Protein AF-T1BIU2-F1 (afdb_monomer_lite)

Structure (mmCIF, N/CA/C/O backbone):
data_AF-T1BIU2-F1
#
_entry.id   AF-T1BIU2-F1
#
loop_
_atom_site.group_PDB
_atom_site.id
_atom_site.type_symbol
_atom_site.label_atom_id
_atom_site.label_alt_id
_atom_site.label_comp_id
_atom_site.label_asym_id
_atom_site.label_entity_id
_atom_site.label_seq_id
_atom_site.pdbx_PDB_ins_code
_atom_site.Cartn_x
_atom_site.Cartn_y
_atom_site.Cartn_z
_atom_site.occupancy
_atom_site.B_iso_or_equiv
_atom_site.auth_seq_id
_atom_site.auth_comp_id
_atom_site.auth_asym_id
_atom_site.auth_atom_id
_atom_site.pdbx_PDB_model_num
ATOM 1 N N . MET A 1 1 ? -4.365 -10.292 -25.008 1.00 32.78 1 MET A N 1
ATOM 2 C CA . MET A 1 1 ? -5.404 -10.542 -23.984 1.00 32.78 1 MET A CA 1
ATOM 3 C C . MET A 1 1 ? -4.942 -11.675 -23.074 1.00 32.78 1 MET A C 1
ATOM 5 O O . MET A 1 1 ? -5.127 -12.831 -23.416 1.00 32.78 1 MET A O 1
ATOM 9 N N . VAL A 1 2 ? -4.329 -11.354 -21.934 1.00 28.23 2 VAL A N 1
ATOM 10 C CA . VAL A 1 2 ? -4.298 -12.249 -20.766 1.00 28.23 2 VAL A CA 1
ATOM 11 C C . VAL A 1 2 ? -4.679 -11.381 -19.573 1.00 28.23 2 VAL A C 1
ATOM 13 O O . VAL A 1 2 ? -3.837 -10.889 -18.834 1.00 28.23 2 VAL A O 1
ATOM 16 N N . ALA A 1 3 ? -5.978 -11.118 -19.433 1.00 32.91 3 ALA A N 1
ATOM 17 C CA . ALA A 1 3 ? -6.533 -10.610 -18.186 1.00 32.91 3 ALA A CA 1
ATOM 18 C C . ALA A 1 3 ? -6.624 -11.801 -17.219 1.00 32.91 3 ALA A C 1
ATOM 20 O O . ALA A 1 3 ? -7.689 -12.374 -17.003 1.00 32.91 3 ALA A O 1
ATOM 21 N N . GLY A 1 4 ? -5.471 -12.265 -16.734 1.00 37.31 4 GLY A N 1
ATOM 22 C CA . GLY A 1 4 ? -5.404 -13.328 -15.742 1.00 37.31 4 GLY A CA 1
ATOM 23 C C . GLY A 1 4 ? -5.864 -12.775 -14.400 1.00 37.31 4 GLY A C 1
ATOM 24 O O . GLY A 1 4 ? -5.187 -11.930 -13.819 1.00 37.31 4 GLY A O 1
ATOM 25 N N . GLY A 1 5 ? -7.017 -13.226 -13.907 1.00 54.34 5 GLY A N 1
ATOM 26 C CA . GLY A 1 5 ? -7.446 -12.923 -12.545 1.00 54.34 5 GLY A CA 1
ATOM 27 C C . GLY A 1 5 ? -6.346 -13.303 -11.551 1.00 54.34 5 GLY A C 1
ATOM 28 O O . GLY A 1 5 ? -5.787 -14.404 -11.619 1.00 54.34 5 GLY A O 1
ATOM 29 N N . LYS A 1 6 ? -6.014 -12.383 -10.637 1.00 71.75 6 LYS A N 1
ATOM 30 C CA . LYS A 1 6 ? -5.052 -12.642 -9.561 1.00 71.75 6 LYS A CA 1
ATOM 31 C C . LYS A 1 6 ? -5.516 -13.873 -8.793 1.00 71.75 6 LYS A C 1
ATOM 33 O O . LYS A 1 6 ? -6.621 -13.893 -8.257 1.00 71.75 6 LYS A O 1
ATOM 38 N N . SER A 1 7 ? -4.696 -14.912 -8.773 1.00 81.75 7 SER A N 1
ATOM 39 C CA . SER A 1 7 ? -5.064 -16.187 -8.172 1.00 81.75 7 SER A CA 1
ATOM 40 C C . SER A 1 7 ? -3.853 -16.825 -7.496 1.00 81.75 7 SER A C 1
ATOM 42 O O . SER A 1 7 ? -2.721 -16.563 -7.908 1.00 81.75 7 SER A O 1
ATOM 44 N N . PRO A 1 8 ? -4.061 -17.657 -6.459 1.00 89.12 8 PRO A N 1
ATOM 45 C CA . PRO A 1 8 ? -2.964 -18.361 -5.809 1.00 89.12 8 PRO A CA 1
ATOM 46 C C . PRO A 1 8 ? -2.161 -19.187 -6.817 1.00 89.12 8 PRO A C 1
ATOM 48 O O . PRO A 1 8 ? -2.734 -19.756 -7.757 1.00 89.12 8 PRO A O 1
ATOM 51 N N . SER A 1 9 ? -0.846 -19.25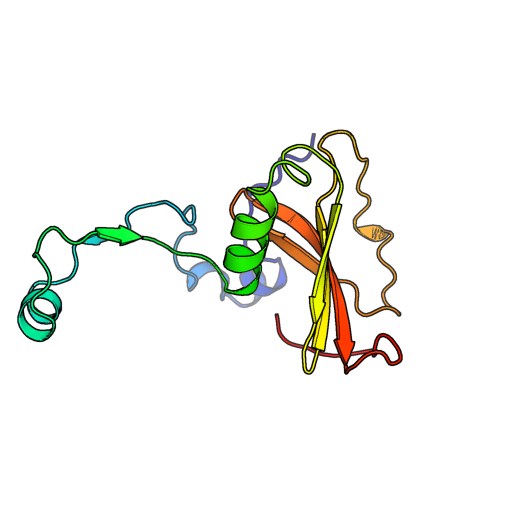8 -6.603 1.00 90.25 9 SER A N 1
ATOM 52 C CA . SER A 1 9 ? 0.095 -19.980 -7.463 1.00 90.25 9 SER A CA 1
ATOM 53 C C . SER A 1 9 ? -0.228 -21.477 -7.554 1.00 90.25 9 SER A C 1
ATOM 55 O O . SER A 1 9 ? -0.910 -22.046 -6.696 1.00 90.25 9 SER A O 1
ATOM 57 N N . SER A 1 10 ? 0.288 -22.146 -8.588 1.00 93.31 10 SER A N 1
ATOM 58 C CA . SER A 1 10 ? 0.099 -23.593 -8.779 1.00 93.31 10 SER A CA 1
ATOM 59 C C . SER A 1 10 ? 0.594 -24.408 -7.580 1.00 93.31 10 SER A C 1
ATOM 61 O O . SER A 1 10 ? -0.060 -25.371 -7.182 1.00 93.31 10 SER A O 1
ATOM 63 N N . ILE A 1 11 ? 1.699 -23.992 -6.955 1.00 95.50 11 ILE A N 1
ATOM 64 C CA . ILE A 1 11 ? 2.209 -24.608 -5.727 1.00 95.50 11 ILE A CA 1
ATOM 65 C C . ILE A 1 11 ? 1.257 -24.398 -4.544 1.00 95.50 11 ILE A C 1
ATOM 67 O O . ILE A 1 11 ? 0.943 -25.366 -3.857 1.00 95.50 11 ILE A O 1
ATOM 71 N N . ALA A 1 12 ? 0.722 -23.187 -4.352 1.00 95.12 12 ALA A N 1
ATOM 72 C CA . ALA A 1 12 ? -0.220 -22.906 -3.270 1.00 95.12 12 ALA A CA 1
ATOM 73 C C . ALA A 1 12 ? -1.512 -23.726 -3.404 1.00 95.12 12 ALA A C 1
ATOM 75 O O . ALA A 1 12 ? -2.047 -24.199 -2.404 1.00 95.12 12 ALA A O 1
ATOM 76 N N . ARG A 1 13 ? -1.993 -23.948 -4.635 1.00 95.12 13 ARG A N 1
ATOM 77 C CA . ARG A 1 13 ? -3.135 -24.840 -4.894 1.00 95.12 13 ARG A CA 1
ATOM 78 C C . ARG A 1 13 ? -2.782 -26.300 -4.628 1.00 95.12 13 ARG A C 1
ATOM 80 O O . ARG A 1 13 ? -3.497 -26.970 -3.895 1.00 95.12 13 ARG A O 1
ATOM 87 N N . ARG A 1 14 ? -1.659 -26.785 -5.171 1.00 97.06 14 ARG A N 1
ATOM 88 C CA . ARG A 1 14 ? -1.211 -28.181 -5.018 1.00 97.06 14 ARG A CA 1
ATOM 89 C C . ARG A 1 14 ? -0.983 -28.577 -3.557 1.00 97.06 14 ARG A C 1
ATOM 91 O O . ARG A 1 14 ? -1.192 -29.732 -3.210 1.00 97.06 14 ARG A O 1
ATOM 98 N N . LEU A 1 15 ? -0.558 -27.636 -2.717 1.00 97.50 15 LEU A N 1
ATOM 99 C CA . LEU A 1 15 ? -0.337 -27.853 -1.285 1.00 97.50 15 LEU A CA 1
ATOM 100 C C . LEU A 1 15 ? -1.579 -27.569 -0.418 1.00 97.50 15 LEU A C 1
ATOM 102 O O . LEU A 1 15 ? -1.495 -27.656 0.805 1.00 97.50 15 LEU A O 1
ATOM 106 N N . GLY A 1 16 ? -2.723 -27.215 -1.017 1.00 96.12 16 GLY A N 1
ATOM 107 C CA . GLY A 1 16 ? -3.959 -26.902 -0.288 1.00 96.12 16 GLY A CA 1
ATOM 108 C C . GLY A 1 16 ? -3.891 -25.613 0.542 1.00 96.12 16 GLY A C 1
ATOM 109 O O . GLY A 1 16 ? -4.691 -25.414 1.454 1.00 96.12 16 GLY A O 1
ATOM 110 N N . TRP A 1 17 ? -2.921 -24.735 0.271 1.00 96.94 17 TRP A N 1
ATOM 111 C CA . TRP A 1 17 ? -2.778 -23.444 0.953 1.00 96.94 17 TRP A CA 1
ATOM 112 C C . TRP A 1 17 ? -3.742 -22.400 0.406 1.00 96.94 17 TRP A C 1
ATOM 114 O O . TRP A 1 17 ? -4.196 -21.547 1.160 1.00 96.94 17 TRP A O 1
ATOM 124 N N . ALA A 1 18 ? -4.077 -22.485 -0.884 1.00 94.56 18 ALA A N 1
ATOM 125 C CA . ALA A 1 18 ? -5.000 -21.565 -1.543 1.00 94.56 18 ALA A CA 1
ATOM 126 C C . ALA A 1 18 ? -6.347 -21.455 -0.805 1.00 94.56 18 ALA A C 1
ATOM 128 O O . ALA A 1 18 ? -6.823 -20.346 -0.584 1.00 94.56 18 ALA A O 1
ATOM 129 N N . ASP A 1 19 ? -6.895 -22.583 -0.347 1.00 93.25 19 ASP A N 1
ATOM 130 C CA . ASP A 1 19 ? -8.195 -22.647 0.339 1.00 93.25 19 ASP A CA 1
ATOM 131 C C . ASP A 1 19 ? -8.151 -22.112 1.779 1.00 93.25 19 ASP A C 1
ATOM 133 O O . ASP A 1 19 ? -9.185 -21.943 2.422 1.00 93.25 19 ASP A O 1
ATOM 137 N N . ARG A 1 20 ? -6.949 -21.843 2.303 1.00 95.31 20 ARG A N 1
ATOM 138 C CA . ARG A 1 20 ? -6.730 -21.259 3.633 1.00 95.31 20 ARG A CA 1
ATOM 139 C C . ARG A 1 20 ? -6.478 -19.754 3.584 1.00 95.31 20 ARG A C 1
ATOM 141 O O . ARG A 1 20 ? -6.394 -19.124 4.636 1.00 95.31 20 ARG A O 1
ATOM 148 N N . LEU A 1 21 ? -6.319 -19.180 2.391 1.00 91.69 21 LEU A N 1
ATOM 149 C CA . LEU A 1 21 ? -6.142 -17.743 2.225 1.00 91.69 21 LEU A CA 1
ATOM 150 C C . LEU A 1 21 ? -7.489 -17.032 2.367 1.00 91.69 21 LEU A C 1
ATOM 152 O O . LEU A 1 21 ? -8.518 -17.502 1.881 1.00 91.69 21 LEU A O 1
ATOM 156 N N . ALA A 1 22 ? -7.476 -15.864 3.006 1.00 91.69 22 ALA A N 1
ATOM 157 C CA . ALA A 1 22 ? -8.639 -14.990 3.019 1.00 91.69 22 ALA A CA 1
ATOM 158 C C . ALA A 1 22 ? -8.996 -14.538 1.592 1.00 91.69 22 ALA A C 1
ATOM 160 O O . ALA A 1 22 ? -8.128 -14.408 0.724 1.00 91.69 22 ALA A O 1
ATOM 161 N N . SER A 1 23 ? -10.278 -14.254 1.352 1.00 89.56 23 SER A N 1
ATOM 162 C CA . SER A 1 23 ? -10.725 -13.693 0.076 1.00 89.56 23 SER A CA 1
ATOM 163 C C . SER A 1 23 ? -10.039 -12.352 -0.188 1.00 89.56 23 SER A C 1
ATOM 165 O O . SER A 1 23 ? -10.057 -11.459 0.659 1.00 89.56 23 SER A O 1
ATOM 167 N N . MET A 1 24 ? -9.459 -12.201 -1.378 1.00 87.88 24 MET A N 1
ATOM 168 C CA . MET A 1 24 ? -8.772 -10.973 -1.772 1.00 87.88 24 MET A CA 1
ATOM 169 C C . MET A 1 24 ? -9.765 -9.811 -1.890 1.00 87.88 24 MET A C 1
ATOM 171 O O . MET A 1 24 ? -10.823 -9.958 -2.504 1.00 87.88 24 MET A O 1
ATOM 175 N N . ARG A 1 25 ? -9.406 -8.652 -1.334 1.00 90.81 25 ARG A N 1
ATOM 176 C CA . ARG A 1 25 ? -10.160 -7.399 -1.458 1.00 90.81 25 ARG A CA 1
ATOM 177 C C . ARG A 1 25 ? -9.228 -6.248 -1.853 1.00 90.81 25 ARG A C 1
ATOM 179 O O . ARG A 1 25 ? -8.044 -6.296 -1.515 1.00 90.81 25 ARG A O 1
ATOM 186 N N . PRO A 1 26 ? -9.720 -5.235 -2.585 1.00 91.44 26 PRO A N 1
ATOM 187 C CA . PRO A 1 26 ? -8.998 -3.987 -2.803 1.00 91.44 26 PRO A CA 1
ATOM 188 C C . PRO A 1 26 ? -8.553 -3.330 -1.492 1.00 91.44 26 PRO A C 1
ATOM 190 O O . PRO A 1 26 ? -9.278 -3.337 -0.501 1.00 91.44 26 PRO A O 1
ATOM 193 N N . ALA A 1 27 ? -7.384 -2.686 -1.506 1.00 92.62 27 ALA A N 1
ATOM 194 C CA . ALA A 1 27 ? -6.817 -2.037 -0.321 1.00 92.62 27 ALA A CA 1
ATOM 195 C C . ALA A 1 27 ? -7.735 -0.959 0.293 1.00 92.62 27 ALA A C 1
ATOM 197 O O . ALA A 1 27 ? -7.759 -0.771 1.510 1.00 92.62 27 ALA A O 1
ATOM 198 N N . GLY A 1 28 ? -8.498 -0.263 -0.559 1.00 93.75 28 GLY A N 1
ATOM 199 C CA . GLY A 1 28 ? -9.432 0.795 -0.172 1.00 93.75 28 GLY A CA 1
ATOM 200 C C . GLY A 1 28 ? -10.813 0.310 0.277 1.00 93.75 28 GLY A C 1
ATOM 201 O O . GLY A 1 28 ? -11.648 1.145 0.624 1.00 93.75 28 GLY A O 1
ATOM 202 N N . ASP A 1 29 ? -11.074 -0.999 0.286 1.00 96.12 29 ASP A N 1
ATOM 203 C CA . ASP A 1 29 ? -12.356 -1.530 0.747 1.00 96.12 29 ASP A CA 1
ATOM 204 C C . ASP A 1 29 ? -12.497 -1.391 2.263 1.00 96.12 29 ASP A C 1
ATOM 206 O O . ASP A 1 29 ? -11.554 -1.624 3.020 1.00 96.12 29 ASP A O 1
ATOM 210 N N . ILE A 1 30 ? -13.711 -1.080 2.714 1.00 97.56 30 ILE A N 1
ATOM 211 C CA . ILE A 1 30 ? -14.067 -1.096 4.133 1.00 97.56 30 ILE A CA 1
ATOM 212 C C . ILE A 1 30 ? -14.423 -2.536 4.514 1.00 97.56 30 ILE A C 1
ATOM 214 O O . ILE A 1 30 ? -15.368 -3.115 3.979 1.00 97.56 30 ILE A O 1
ATOM 218 N N . LEU A 1 31 ? -13.677 -3.112 5.456 1.00 96.44 31 LEU A N 1
ATOM 219 C CA . LEU A 1 31 ? -13.949 -4.445 6.003 1.00 96.44 31 LEU A CA 1
ATOM 220 C C . LEU A 1 31 ? -15.116 -4.435 6.994 1.00 96.44 31 LEU A C 1
ATOM 222 O O . LEU A 1 31 ? -15.785 -5.448 7.184 1.00 96.44 31 LEU A O 1
ATOM 226 N N . GLY A 1 32 ? -15.348 -3.289 7.626 1.00 97.06 32 GLY A N 1
ATOM 227 C CA . GLY A 1 32 ? -16.396 -3.069 8.610 1.00 97.06 32 GLY A CA 1
ATOM 228 C C . GLY A 1 32 ? -16.056 -1.881 9.499 1.00 97.06 32 GLY A C 1
ATOM 229 O O . GLY A 1 32 ? -15.152 -1.094 9.199 1.00 97.06 32 GLY A O 1
ATOM 230 N N . THR A 1 33 ? -16.778 -1.757 10.604 1.00 98.12 33 THR A N 1
ATOM 231 C CA . THR A 1 33 ? -16.434 -0.816 11.668 1.00 98.12 33 THR A CA 1
ATOM 232 C C . THR A 1 33 ? -15.607 -1.490 12.756 1.00 98.12 33 THR A C 1
ATOM 234 O O . THR A 1 33 ? -15.552 -2.719 12.865 1.00 98.12 33 THR A O 1
ATOM 237 N N . LEU A 1 34 ? -14.925 -0.670 13.553 1.00 97.19 34 LEU A N 1
ATOM 238 C CA . LEU A 1 34 ? -14.185 -1.119 14.721 1.00 97.19 34 LEU A CA 1
ATOM 239 C C . LEU A 1 34 ? -15.129 -1.865 15.674 1.00 97.19 34 LEU A C 1
ATOM 241 O O . LEU A 1 34 ? -16.235 -1.398 15.955 1.00 97.19 34 LEU A O 1
ATOM 245 N N . LYS A 1 35 ? -14.699 -3.029 16.175 1.00 97.19 35 LYS A N 1
ATOM 246 C CA . LYS A 1 35 ? -15.540 -3.808 17.091 1.00 97.19 35 LYS A CA 1
ATOM 247 C C . LYS A 1 35 ? -15.816 -3.015 18.380 1.00 97.19 35 LYS A C 1
ATOM 249 O O . LYS A 1 35 ? -14.928 -2.274 18.818 1.00 97.19 35 LYS A O 1
ATOM 254 N N . PRO A 1 36 ? -16.998 -3.170 19.007 1.00 97.06 36 PRO A N 1
ATOM 255 C CA . PRO A 1 36 ? -17.391 -2.373 20.170 1.00 97.06 36 PRO A CA 1
ATOM 256 C C . PRO A 1 36 ? -16.374 -2.390 21.316 1.00 97.06 36 PRO A C 1
ATOM 258 O O . PRO A 1 36 ? -16.117 -1.350 21.918 1.00 97.06 36 PRO A O 1
ATOM 261 N N . GLU A 1 37 ? -15.754 -3.539 21.586 1.00 97.94 37 GLU A N 1
ATOM 262 C CA . GLU A 1 37 ? -14.741 -3.690 22.630 1.00 97.94 37 GLU A CA 1
ATOM 263 C C . GLU A 1 37 ? -13.494 -2.829 22.372 1.00 97.94 37 GLU A C 1
ATOM 265 O O . GLU A 1 37 ? -12.948 -2.232 23.298 1.00 97.94 37 GLU A O 1
ATOM 270 N N . TRP A 1 38 ? -13.087 -2.685 21.107 1.00 97.81 38 TRP A N 1
ATOM 271 C CA . TRP A 1 38 ? -11.952 -1.850 20.719 1.00 97.81 38 TRP A CA 1
ATOM 272 C C . TRP A 1 38 ? -12.320 -0.371 20.669 1.00 97.81 38 TRP A C 1
ATOM 274 O O . TRP A 1 38 ? -11.504 0.468 21.044 1.00 97.81 38 TRP A O 1
ATOM 284 N N . ALA A 1 39 ? -13.545 -0.038 20.260 1.00 98.12 39 ALA A N 1
ATOM 285 C CA . ALA A 1 39 ? -14.048 1.332 20.336 1.00 98.12 39 ALA A CA 1
ATOM 286 C C . ALA A 1 39 ? -14.062 1.829 21.793 1.00 98.12 39 ALA A C 1
ATOM 288 O O . ALA A 1 39 ? -13.538 2.903 22.082 1.00 98.12 39 ALA A O 1
ATOM 289 N N . ALA A 1 40 ? -14.551 1.007 22.728 1.00 97.44 40 ALA A N 1
ATOM 290 C CA . ALA A 1 40 ? -14.540 1.322 24.156 1.00 97.44 40 ALA A CA 1
ATOM 291 C C . ALA A 1 40 ? -13.114 1.447 24.722 1.00 97.44 40 ALA A C 1
ATOM 293 O O . ALA A 1 40 ? -12.833 2.389 25.459 1.00 97.44 40 ALA A O 1
ATOM 294 N N . ALA A 1 41 ? -12.205 0.536 24.356 1.00 98.25 41 ALA A N 1
ATOM 295 C CA . ALA A 1 41 ? -10.827 0.546 24.851 1.00 98.25 41 ALA A CA 1
ATOM 296 C C . ALA A 1 41 ? -9.990 1.730 24.330 1.00 98.25 41 ALA A C 1
ATOM 298 O O . ALA A 1 41 ? -9.094 2.201 25.024 1.00 98.25 41 ALA A O 1
ATOM 299 N N . THR A 1 42 ? -10.260 2.200 23.109 1.00 97.75 42 THR A N 1
ATOM 300 C CA . THR A 1 42 ? -9.486 3.272 22.454 1.00 97.75 42 THR A CA 1
ATOM 301 C C . THR A 1 42 ? -10.129 4.654 22.570 1.00 97.75 42 THR A C 1
ATOM 303 O O . THR A 1 42 ? -9.468 5.653 22.297 1.00 97.75 42 THR A O 1
ATOM 306 N N . GLY A 1 43 ? -11.414 4.731 22.935 1.00 97.88 43 GLY A N 1
ATOM 307 C CA . GLY A 1 43 ? -12.197 5.971 22.912 1.00 97.88 43 GLY A CA 1
ATOM 308 C C . GLY A 1 43 ? -12.593 6.435 21.503 1.00 97.88 43 GLY A C 1
ATOM 309 O O . GLY A 1 43 ? -13.142 7.526 21.349 1.00 97.88 43 GLY A O 1
ATOM 310 N N . LEU A 1 44 ? -12.320 5.635 20.466 1.00 98.00 44 LEU A N 1
ATOM 311 C CA . LEU A 1 44 ? -12.714 5.938 19.091 1.00 98.00 44 LEU A CA 1
ATOM 312 C C . LEU A 1 44 ? -14.219 5.716 18.884 1.00 98.00 44 LEU A C 1
ATOM 314 O O . LEU A 1 44 ? -14.845 4.882 19.539 1.00 98.00 44 LEU A O 1
ATOM 318 N N . SER A 1 45 ? -14.809 6.438 17.924 1.00 98.06 45 SER A N 1
ATOM 319 C CA . SER A 1 45 ? -16.220 6.251 17.564 1.00 98.06 45 SER A CA 1
ATOM 320 C C . SER A 1 45 ? -16.494 4.809 17.124 1.00 98.06 45 SER A C 1
ATOM 322 O O . SER A 1 45 ? -15.702 4.217 16.387 1.00 98.06 45 SER A O 1
ATOM 324 N N . LYS A 1 46 ? -17.666 4.274 17.481 1.00 96.25 46 LYS A N 1
ATOM 325 C CA . LYS A 1 46 ? -18.176 2.993 16.958 1.00 96.25 46 LYS A CA 1
ATOM 326 C C . LYS A 1 46 ? -18.353 2.985 15.431 1.00 96.25 46 LYS A C 1
ATOM 328 O O . LYS A 1 46 ? -18.407 1.917 14.832 1.00 96.25 46 LYS A O 1
ATOM 333 N N . ASP A 1 47 ? -18.412 4.164 14.811 1.00 97.38 47 ASP A N 1
ATOM 334 C CA . ASP A 1 47 ? -18.526 4.334 13.359 1.00 97.38 47 ASP A CA 1
ATOM 335 C C . ASP A 1 47 ? -17.146 4.392 12.668 1.00 97.38 47 ASP A C 1
ATOM 337 O O . ASP A 1 47 ? -17.050 4.616 11.459 1.00 97.38 47 ASP A O 1
ATOM 341 N N . THR A 1 48 ? -16.054 4.196 13.422 1.00 98.25 48 THR A N 1
ATOM 342 C CA . THR A 1 48 ? -14.688 4.151 12.882 1.00 98.25 48 THR A CA 1
ATOM 343 C C . THR A 1 48 ? -14.565 3.002 11.892 1.00 98.25 48 THR A C 1
ATOM 345 O O . THR A 1 48 ? -14.744 1.839 12.249 1.00 98.25 48 THR A O 1
ATOM 348 N N . ARG A 1 49 ? -14.244 3.328 10.640 1.00 98.25 49 ARG A N 1
ATOM 349 C CA . ARG A 1 49 ? -14.107 2.363 9.545 1.00 98.25 49 ARG A CA 1
ATOM 350 C C . ARG A 1 49 ? -12.730 1.709 9.560 1.00 98.25 49 ARG A C 1
ATOM 352 O O . ARG A 1 49 ? -11.722 2.396 9.702 1.00 98.25 49 ARG A O 1
ATOM 359 N N . VAL A 1 50 ? -12.701 0.399 9.340 1.00 97.56 50 VAL A N 1
ATOM 360 C CA . VAL A 1 50 ? -11.477 -0.385 9.159 1.00 97.56 50 VAL A CA 1
ATOM 361 C C . VAL A 1 50 ? -11.333 -0.717 7.680 1.00 97.56 50 VAL A C 1
ATOM 363 O O . VAL A 1 50 ? -12.193 -1.384 7.104 1.00 97.56 50 VAL A O 1
ATOM 366 N N . TYR A 1 51 ? -10.257 -0.239 7.063 1.00 96.81 51 TYR A N 1
ATOM 367 C CA . TYR A 1 51 ? -9.936 -0.523 5.665 1.00 96.81 51 TYR A CA 1
ATOM 368 C C . TYR A 1 51 ? -9.144 -1.826 5.533 1.00 96.81 51 TYR A C 1
ATOM 370 O O . TYR A 1 51 ? -8.446 -2.220 6.466 1.00 96.81 51 TYR A O 1
ATOM 378 N N . CYS A 1 52 ? -9.224 -2.473 4.367 1.00 95.50 52 CYS A N 1
ATOM 379 C CA . CYS A 1 52 ? -8.446 -3.675 4.058 1.00 95.50 52 CYS A CA 1
ATOM 380 C C . CYS A 1 52 ? -6.937 -3.424 4.178 1.00 95.50 52 CYS A C 1
ATOM 382 O O . CYS A 1 52 ? -6.194 -4.308 4.601 1.00 95.50 52 CYS A O 1
ATOM 384 N N . GLY A 1 53 ? -6.502 -2.207 3.846 1.00 94.06 53 GLY A N 1
ATOM 385 C CA . GLY A 1 53 ? -5.116 -1.786 3.978 1.00 94.06 53 GLY A CA 1
ATOM 386 C C . GLY A 1 53 ? -4.227 -2.311 2.853 1.00 94.06 53 GLY A C 1
ATOM 387 O O . GLY A 1 53 ? -4.679 -2.950 1.903 1.00 94.06 53 GLY A O 1
ATOM 388 N N . ALA A 1 54 ? -2.942 -1.991 2.945 1.00 92.50 54 ALA A N 1
ATOM 389 C CA . ALA A 1 54 ? -1.933 -2.357 1.961 1.00 92.50 54 ALA A CA 1
ATOM 390 C C . ALA A 1 54 ? -0.625 -2.745 2.658 1.00 92.50 54 ALA A C 1
ATOM 392 O O . ALA A 1 54 ? -0.389 -2.366 3.804 1.00 92.50 54 ALA A O 1
ATOM 393 N N . HIS A 1 55 ? 0.229 -3.471 1.934 1.00 91.62 55 HIS A N 1
ATOM 394 C CA . 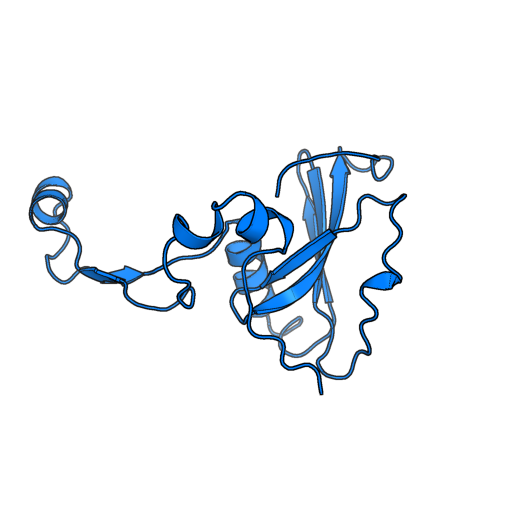HIS A 1 55 ? 1.614 -3.716 2.334 1.00 91.62 55 HIS A CA 1
ATOM 395 C C . HIS A 1 55 ? 2.391 -2.392 2.465 1.00 91.62 55 HIS A C 1
ATOM 397 O O . HIS A 1 55 ? 2.083 -1.426 1.761 1.00 91.62 55 HIS A O 1
ATOM 403 N N . ASP A 1 56 ? 3.401 -2.335 3.332 1.00 90.56 56 ASP A N 1
ATOM 404 C CA . ASP A 1 56 ? 4.117 -1.100 3.680 1.00 90.56 56 ASP A CA 1
ATOM 405 C C . ASP A 1 56 ? 4.790 -0.427 2.467 1.00 90.56 56 ASP A C 1
ATOM 407 O O . ASP A 1 56 ? 4.583 0.763 2.210 1.00 90.56 56 ASP A O 1
ATOM 411 N N . SER A 1 57 ? 5.495 -1.201 1.643 1.00 88.06 57 SER A N 1
ATOM 412 C CA . SER A 1 57 ? 6.149 -0.748 0.418 1.00 88.06 57 SER A CA 1
ATOM 413 C C . SER A 1 57 ? 5.132 -0.226 -0.595 1.00 88.06 57 SER A C 1
ATOM 415 O O . SER A 1 57 ? 5.380 0.769 -1.274 1.00 88.06 57 SER A O 1
ATOM 417 N N . ASN A 1 58 ? 3.941 -0.827 -0.633 1.00 90.56 58 ASN A N 1
ATOM 418 C CA . ASN A 1 58 ? 2.834 -0.384 -1.469 1.00 90.56 58 ASN A CA 1
ATOM 419 C C . ASN A 1 58 ? 2.193 0.912 -0.973 1.00 90.56 58 ASN A C 1
ATOM 421 O O . ASN A 1 58 ? 1.808 1.741 -1.796 1.00 90.56 58 ASN A O 1
ATOM 425 N N . ALA A 1 59 ? 2.098 1.115 0.341 1.00 91.75 59 ALA A N 1
ATOM 426 C CA . ALA A 1 59 ? 1.634 2.375 0.911 1.00 91.75 59 ALA A CA 1
ATOM 427 C C . ALA A 1 59 ? 2.606 3.518 0.568 1.00 91.75 59 ALA A C 1
ATOM 429 O O . ALA A 1 59 ? 2.176 4.569 0.087 1.00 91.75 59 ALA A O 1
ATOM 430 N N . ALA A 1 60 ? 3.914 3.283 0.717 1.00 91.81 60 ALA A N 1
ATOM 431 C CA . ALA A 1 60 ? 4.948 4.239 0.324 1.00 91.81 60 ALA A CA 1
ATOM 432 C C . ALA A 1 60 ? 4.911 4.530 -1.187 1.00 91.81 60 ALA A C 1
ATOM 434 O O . ALA A 1 60 ? 4.898 5.689 -1.605 1.00 91.81 60 ALA A O 1
ATOM 435 N N . LEU A 1 61 ? 4.815 3.488 -2.017 1.00 91.88 61 LEU A N 1
ATOM 436 C CA . LEU A 1 61 ? 4.727 3.625 -3.469 1.00 91.88 61 LEU A CA 1
ATOM 437 C C . LEU A 1 61 ? 3.464 4.379 -3.904 1.00 91.88 61 LEU A C 1
ATOM 439 O O . LEU A 1 61 ? 3.518 5.198 -4.822 1.00 91.88 61 LEU A O 1
ATOM 443 N N . HIS A 1 62 ? 2.330 4.132 -3.244 1.00 91.88 62 HIS A N 1
ATOM 444 C CA . HIS A 1 62 ? 1.083 4.843 -3.507 1.00 91.88 62 HIS A CA 1
ATOM 445 C C . HIS A 1 62 ? 1.199 6.336 -3.189 1.00 91.88 62 HIS A C 1
ATOM 447 O O . HIS A 1 62 ? 0.776 7.157 -4.003 1.00 91.88 62 HIS A O 1
ATOM 453 N N . ALA A 1 63 ? 1.828 6.690 -2.065 1.00 92.69 63 ALA A N 1
ATOM 454 C CA . ALA A 1 63 ? 2.105 8.081 -1.726 1.00 92.69 63 ALA A CA 1
ATOM 455 C C . ALA A 1 63 ? 3.000 8.748 -2.786 1.00 92.69 63 ALA A C 1
ATOM 457 O O . ALA A 1 63 ? 2.684 9.837 -3.261 1.00 92.69 63 ALA A O 1
ATOM 458 N N . VAL A 1 64 ? 4.066 8.071 -3.233 1.00 92.38 64 VAL A N 1
ATOM 459 C CA . VAL A 1 64 ? 4.962 8.598 -4.278 1.00 92.38 64 VAL A CA 1
ATOM 460 C C . VAL A 1 64 ? 4.234 8.787 -5.616 1.00 92.38 64 VAL A C 1
ATOM 462 O O . VAL A 1 64 ? 4.423 9.797 -6.291 1.00 92.38 64 VAL A O 1
ATOM 465 N N . ARG A 1 65 ? 3.341 7.862 -5.986 1.00 89.88 65 ARG A N 1
ATOM 466 C CA . ARG A 1 65 ? 2.520 7.961 -7.204 1.00 89.88 65 ARG A CA 1
ATOM 467 C C . ARG A 1 65 ? 1.590 9.172 -7.233 1.00 89.88 65 ARG A C 1
ATOM 469 O O . ARG A 1 65 ? 1.167 9.543 -8.322 1.00 89.88 65 ARG A O 1
ATOM 476 N N . ALA A 1 66 ? 1.246 9.746 -6.081 1.00 90.81 66 ALA A N 1
ATOM 477 C CA . ALA A 1 66 ? 0.385 10.921 -6.002 1.00 90.81 66 ALA A CA 1
ATOM 478 C C . ALA A 1 66 ? 1.124 12.233 -6.324 1.00 90.81 66 ALA A C 1
ATOM 480 O O . ALA A 1 66 ? 0.476 13.248 -6.587 1.00 90.81 66 ALA A O 1
ATOM 481 N N . TYR A 1 67 ? 2.464 12.238 -6.324 1.00 93.88 67 TYR A N 1
ATOM 482 C CA . TYR A 1 67 ? 3.225 13.435 -6.675 1.00 93.88 67 TYR A CA 1
ATOM 483 C C . TYR A 1 67 ? 3.082 13.751 -8.171 1.00 93.88 67 TYR A C 1
ATOM 485 O O . TYR A 1 67 ? 3.326 12.869 -8.997 1.00 93.88 67 TYR A O 1
ATOM 493 N N . PRO A 1 68 ? 2.800 15.012 -8.560 1.00 92.88 68 PRO A N 1
ATOM 494 C CA . PRO A 1 68 ? 2.556 15.385 -9.958 1.00 92.88 68 PRO A CA 1
ATOM 495 C C . PRO A 1 68 ? 3.666 15.006 -10.949 1.00 92.88 68 PRO A C 1
ATOM 497 O O . PRO A 1 68 ? 3.393 14.775 -12.124 1.00 92.88 68 PRO A O 1
ATOM 500 N N . ILE A 1 69 ? 4.918 14.930 -10.486 1.00 91.31 69 ILE A N 1
ATOM 501 C CA . ILE A 1 69 ? 6.061 14.519 -11.313 1.00 91.31 69 ILE A CA 1
ATOM 502 C C . ILE A 1 69 ? 6.044 13.019 -11.662 1.00 91.31 69 ILE A C 1
ATOM 504 O O . ILE A 1 69 ? 6.661 12.617 -12.644 1.00 91.31 69 ILE A O 1
ATOM 508 N N . VAL A 1 70 ? 5.319 12.204 -10.890 1.00 91.12 70 VAL A N 1
ATOM 509 C CA . VAL A 1 70 ? 5.192 10.747 -11.059 1.00 91.12 70 VAL A CA 1
ATOM 510 C C . VAL A 1 70 ? 3.829 10.362 -11.640 1.00 91.12 70 VAL A C 1
ATOM 512 O O . VAL A 1 70 ? 3.735 9.395 -12.393 1.00 91.12 70 VAL A O 1
ATOM 515 N N . THR A 1 71 ? 2.763 11.098 -11.315 1.00 89.81 71 THR A N 1
ATOM 516 C CA . THR A 1 71 ? 1.393 10.774 -11.736 1.00 89.81 71 THR A CA 1
ATOM 517 C C . THR A 1 71 ? 1.288 10.572 -13.252 1.00 89.81 71 THR A C 1
ATOM 519 O O . THR A 1 71 ? 1.573 11.476 -14.035 1.00 89.81 71 THR A O 1
ATOM 522 N N . GLY A 1 72 ? 0.858 9.374 -13.667 1.00 85.06 72 GLY A N 1
ATOM 523 C CA . GLY A 1 72 ? 0.666 9.008 -15.078 1.00 85.06 72 GLY A CA 1
ATOM 524 C C . GLY A 1 72 ? 1.958 8.878 -15.895 1.00 85.06 72 GLY A C 1
ATOM 525 O O . GLY A 1 72 ? 1.893 8.746 -17.115 1.00 85.06 72 GLY A O 1
ATOM 526 N N . ARG A 1 73 ? 3.126 8.930 -15.249 1.00 88.31 73 ARG A N 1
ATOM 527 C CA . ARG A 1 73 ? 4.439 8.863 -15.892 1.00 88.31 73 ARG A CA 1
ATOM 528 C C . ARG A 1 73 ? 5.165 7.593 -15.484 1.00 88.31 73 ARG A C 1
ATOM 530 O O . ARG A 1 73 ? 4.941 7.043 -14.406 1.00 88.31 73 ARG A O 1
ATOM 537 N N . GLU A 1 74 ? 6.058 7.151 -16.359 1.00 91.06 74 GLU A N 1
ATOM 538 C CA . GLU A 1 74 ? 7.019 6.129 -15.984 1.00 91.06 74 GLU A CA 1
ATOM 539 C C . GLU A 1 74 ? 8.026 6.702 -14.985 1.00 91.06 74 GLU A C 1
ATOM 541 O O . GLU A 1 74 ? 8.539 7.807 -15.166 1.00 91.06 74 GLU A O 1
ATOM 546 N N . ALA A 1 75 ? 8.290 5.949 -13.922 1.00 92.62 75 ALA A N 1
ATOM 547 C CA . ALA A 1 75 ? 9.237 6.332 -12.886 1.00 92.62 75 ALA A CA 1
ATOM 548 C C . ALA A 1 75 ? 9.806 5.093 -12.194 1.00 92.62 75 ALA A C 1
ATOM 550 O O . ALA A 1 75 ? 9.166 4.045 -12.157 1.00 92.62 75 ALA A O 1
ATOM 551 N N . THR A 1 76 ? 10.971 5.237 -11.571 1.00 92.25 76 THR A N 1
ATOM 552 C CA . THR A 1 76 ? 11.491 4.250 -10.621 1.00 92.25 76 THR A CA 1
ATOM 553 C C . THR A 1 76 ? 11.612 4.919 -9.267 1.00 92.25 76 THR A C 1
ATOM 555 O O . THR A 1 76 ? 12.289 5.936 -9.129 1.00 92.25 76 THR A O 1
ATOM 558 N N . VAL A 1 77 ? 10.947 4.349 -8.269 1.00 92.19 77 VAL A N 1
ATOM 559 C CA . VAL A 1 77 ? 11.059 4.793 -6.882 1.00 92.19 77 VAL A CA 1
ATOM 560 C C . VAL A 1 77 ? 12.155 3.977 -6.222 1.00 92.19 77 VAL A C 1
ATOM 562 O O . VAL A 1 77 ? 12.098 2.750 -6.246 1.00 92.19 77 VAL A O 1
ATOM 565 N N . ILE A 1 78 ? 13.149 4.652 -5.650 1.00 92.44 78 ILE A N 1
ATOM 566 C CA . ILE A 1 78 ? 14.237 4.005 -4.914 1.00 92.44 78 ILE A CA 1
ATOM 567 C C . ILE A 1 78 ? 14.093 4.386 -3.446 1.00 92.44 78 ILE A C 1
ATOM 569 O O . ILE A 1 78 ? 14.331 5.532 -3.071 1.00 92.44 78 ILE A O 1
ATOM 573 N N . SER A 1 79 ? 13.675 3.424 -2.629 1.00 90.81 79 SER A N 1
ATOM 574 C CA . SER A 1 79 ? 13.737 3.553 -1.174 1.00 90.81 79 SER A CA 1
ATOM 575 C C . SER A 1 79 ? 15.159 3.263 -0.713 1.00 90.81 79 SER A C 1
ATOM 577 O O . SER A 1 79 ? 15.776 2.318 -1.206 1.00 90.81 79 SER A O 1
ATOM 579 N N . THR A 1 80 ? 15.675 4.058 0.222 1.00 90.75 80 THR A N 1
ATOM 580 C CA . THR A 1 80 ? 17.045 3.930 0.733 1.00 90.75 80 THR A CA 1
ATOM 581 C C . THR A 1 80 ? 17.059 3.813 2.252 1.00 90.75 80 THR A C 1
ATOM 583 O O . THR A 1 80 ? 16.437 4.616 2.946 1.00 90.75 80 THR A O 1
ATOM 586 N N . GLY A 1 81 ? 17.827 2.860 2.766 1.00 86.25 81 GLY A N 1
ATOM 587 C CA . GLY A 1 81 ? 18.067 2.635 4.188 1.00 86.25 81 GLY A CA 1
ATOM 588 C C . GLY A 1 81 ? 19.143 1.566 4.358 1.00 86.25 81 GLY A C 1
ATOM 589 O O . GLY A 1 81 ? 20.139 1.573 3.638 1.00 86.25 81 GLY A O 1
ATOM 590 N N . THR A 1 82 ? 18.933 0.601 5.258 1.00 86.44 82 THR A N 1
ATOM 591 C CA . THR A 1 82 ? 19.754 -0.628 5.287 1.00 86.44 82 THR A CA 1
ATOM 592 C C . THR A 1 82 ? 19.689 -1.370 3.950 1.00 86.44 82 THR A C 1
ATOM 594 O O . THR A 1 82 ? 20.700 -1.877 3.468 1.00 86.44 82 THR A O 1
ATOM 597 N N . TRP A 1 83 ? 18.508 -1.372 3.330 1.00 84.25 83 TRP A N 1
ATOM 598 C CA . TRP A 1 83 ? 18.278 -1.878 1.984 1.00 84.25 83 TRP A CA 1
ATOM 599 C C . TRP A 1 83 ? 17.999 -0.729 1.022 1.00 84.25 83 TRP A C 1
ATOM 601 O O . TRP A 1 83 ? 17.380 0.272 1.391 1.00 84.25 83 TRP A O 1
ATOM 611 N N . PHE A 1 84 ? 18.435 -0.902 -0.217 1.00 89.06 84 PHE A N 1
ATOM 612 C CA . PHE A 1 84 ? 18.005 -0.105 -1.351 1.00 89.06 84 PHE A CA 1
ATOM 613 C C . PHE A 1 84 ? 16.989 -0.936 -2.118 1.00 89.06 84 PHE A C 1
ATOM 615 O O . PHE A 1 84 ? 17.301 -2.041 -2.551 1.00 89.06 84 PHE A O 1
ATOM 622 N N . VAL A 1 85 ? 15.770 -0.422 -2.264 1.00 88.94 85 VAL A N 1
ATOM 623 C CA . VAL A 1 85 ? 14.687 -1.120 -2.966 1.00 88.94 85 VAL A CA 1
ATOM 624 C C . VAL A 1 85 ? 14.238 -0.258 -4.130 1.00 88.94 85 VAL A C 1
ATOM 626 O O . VAL A 1 85 ? 13.690 0.826 -3.927 1.00 88.94 85 VAL A O 1
ATOM 629 N N . ALA A 1 86 ? 14.476 -0.740 -5.346 1.00 91.31 86 ALA A N 1
ATOM 630 C CA . ALA A 1 86 ? 14.022 -0.104 -6.572 1.00 91.31 86 ALA A CA 1
ATOM 631 C C . ALA A 1 86 ? 12.682 -0.710 -6.997 1.00 91.31 86 ALA A C 1
ATOM 633 O O . ALA A 1 86 ? 12.565 -1.925 -7.111 1.00 91.31 86 ALA A O 1
ATOM 634 N N . MET A 1 87 ? 11.685 0.134 -7.255 1.00 92.38 87 MET A N 1
ATOM 635 C CA . MET A 1 87 ? 10.347 -0.252 -7.707 1.00 92.38 87 MET A CA 1
ATOM 636 C C . MET A 1 87 ? 9.997 0.536 -8.969 1.00 92.38 87 MET A C 1
ATOM 638 O O . MET A 1 87 ? 9.822 1.757 -8.917 1.00 92.38 87 MET A O 1
ATOM 642 N N . ARG A 1 88 ? 9.901 -0.150 -10.112 1.00 91.75 88 ARG A N 1
ATOM 643 C CA . ARG A 1 88 ? 9.558 0.471 -11.396 1.00 91.75 88 ARG A CA 1
ATOM 644 C C . ARG A 1 88 ? 8.047 0.600 -11.541 1.00 91.75 88 ARG A C 1
ATOM 646 O O . ARG A 1 88 ? 7.300 -0.363 -11.393 1.00 91.75 88 ARG A O 1
ATOM 653 N N . LEU A 1 89 ? 7.615 1.796 -11.908 1.00 90.69 89 LEU A N 1
ATOM 654 C CA . LEU A 1 89 ? 6.256 2.146 -12.280 1.00 90.69 89 LEU A CA 1
ATOM 655 C C . LEU A 1 89 ? 6.196 2.269 -13.805 1.00 90.69 89 LEU A C 1
ATOM 657 O O . LEU A 1 89 ? 6.454 3.355 -14.317 1.00 90.69 89 LEU A O 1
ATOM 661 N N . PRO A 1 90 ? 5.910 1.183 -14.544 1.00 86.06 90 PRO A N 1
ATOM 662 C CA . PRO A 1 90 ? 5.813 1.256 -15.996 1.00 86.06 90 PRO A CA 1
ATOM 663 C C . PRO A 1 90 ? 4.659 2.177 -16.411 1.00 86.06 90 PRO A C 1
ATOM 665 O O . PRO A 1 90 ? 3.636 2.254 -15.723 1.00 86.06 90 PRO A O 1
ATOM 668 N N . SER A 1 91 ? 4.827 2.873 -17.537 1.00 83.25 91 SER A N 1
ATOM 669 C CA . SER A 1 91 ? 3.705 3.551 -18.192 1.00 83.25 91 SER A CA 1
ATOM 670 C C . SER A 1 91 ? 2.721 2.525 -18.763 1.00 83.25 91 SER A C 1
ATOM 672 O O . SER A 1 91 ? 3.107 1.398 -19.070 1.00 83.25 91 SER A O 1
ATOM 674 N N . ASP A 1 92 ? 1.461 2.915 -18.962 1.00 74.44 92 ASP A N 1
ATOM 675 C CA . ASP A 1 92 ? 0.442 2.014 -19.528 1.00 74.44 92 ASP A CA 1
ATOM 676 C C . ASP A 1 92 ? 0.776 1.563 -20.967 1.00 74.44 92 ASP A C 1
ATOM 678 O O . ASP A 1 92 ? 0.279 0.540 -21.432 1.00 74.44 92 ASP A O 1
ATOM 682 N N . ALA A 1 93 ? 1.637 2.311 -21.669 1.00 70.69 93 ALA A N 1
ATOM 683 C CA . ALA A 1 93 ? 2.120 1.989 -23.011 1.00 70.69 93 ALA A CA 1
ATOM 684 C C . ALA A 1 93 ? 3.380 1.103 -23.020 1.00 70.69 93 ALA A C 1
ATOM 686 O O . ALA A 1 93 ? 3.794 0.643 -24.085 1.00 70.69 93 ALA A O 1
ATOM 687 N N . ALA A 1 94 ? 4.019 0.877 -21.868 1.00 73.19 94 ALA A N 1
ATOM 688 C CA . 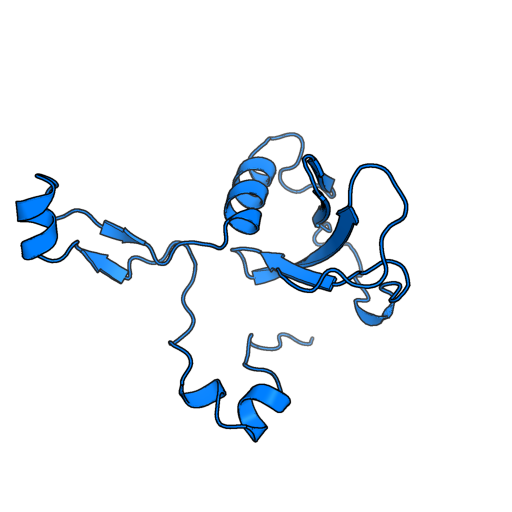ALA A 1 94 ? 5.231 0.075 -21.801 1.00 73.19 94 ALA A CA 1
ATOM 689 C C . ALA A 1 94 ? 4.899 -1.411 -21.999 1.00 73.19 94 ALA A C 1
ATOM 691 O O . ALA A 1 94 ? 4.156 -2.009 -21.218 1.00 73.19 94 ALA A O 1
ATOM 692 N N . ALA A 1 95 ? 5.501 -2.031 -23.016 1.00 71.31 95 ALA A N 1
ATOM 693 C CA . ALA A 1 95 ? 5.551 -3.483 -23.103 1.00 71.31 95 ALA A CA 1
ATOM 694 C C . ALA A 1 95 ? 6.441 -3.994 -21.961 1.00 71.31 95 ALA A C 1
ATOM 696 O O . ALA A 1 95 ? 7.637 -3.706 -21.918 1.00 71.31 95 ALA A O 1
ATOM 697 N N . LEU A 1 96 ? 5.840 -4.696 -21.003 1.00 77.44 96 LEU A N 1
ATOM 698 C CA . LEU A 1 96 ? 6.557 -5.294 -19.888 1.00 77.44 96 LEU A CA 1
ATOM 699 C C . LEU A 1 96 ? 6.637 -6.802 -20.104 1.00 77.44 96 LEU A C 1
ATOM 701 O O . LEU A 1 96 ? 5.657 -7.508 -19.862 1.00 77.44 96 LEU A O 1
ATOM 705 N N . ASP A 1 97 ? 7.799 -7.284 -20.538 1.00 81.56 97 ASP A N 1
ATOM 706 C CA . ASP A 1 97 ? 8.101 -8.709 -20.490 1.00 81.56 97 ASP A CA 1
ATOM 707 C C . ASP A 1 97 ? 8.703 -9.053 -19.124 1.00 81.56 97 ASP A C 1
ATOM 709 O O . ASP A 1 97 ? 9.841 -8.712 -18.803 1.00 81.56 97 ASP A O 1
ATOM 713 N N . LEU A 1 98 ? 7.901 -9.700 -18.280 1.00 77.44 98 LEU A N 1
ATOM 714 C CA . LEU A 1 98 ? 8.331 -10.124 -16.949 1.00 77.44 98 LEU A CA 1
ATOM 715 C C . LEU A 1 98 ? 9.326 -11.293 -16.999 1.00 77.44 98 LEU A C 1
ATOM 717 O O . LEU A 1 98 ? 9.999 -11.539 -16.000 1.00 77.44 98 LEU A O 1
ATOM 721 N N . HIS A 1 99 ? 9.438 -11.997 -18.130 1.00 78.62 99 HIS A N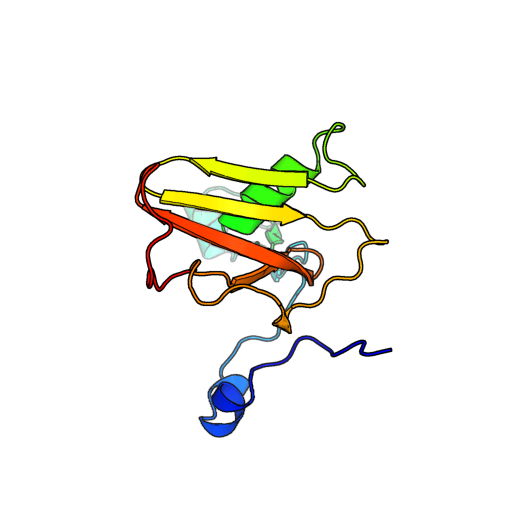 1
ATOM 722 C CA . HIS A 1 99 ? 10.401 -13.083 -18.316 1.00 78.62 99 HIS A CA 1
ATOM 723 C C . HIS A 1 99 ? 11.821 -12.581 -18.597 1.00 78.62 99 HIS A C 1
ATOM 725 O O . HIS A 1 99 ? 12.770 -13.346 -18.446 1.00 78.62 99 HIS A O 1
ATOM 731 N N . GLU A 1 100 ? 11.985 -11.303 -18.947 1.00 80.69 100 GLU A N 1
ATOM 732 C CA . GLU A 1 100 ? 13.296 -10.686 -19.188 1.00 80.69 100 GLU A CA 1
ATOM 733 C C . GLU A 1 100 ? 13.941 -10.108 -17.916 1.00 80.69 100 GLU A C 1
ATOM 735 O O . GLU A 1 100 ? 15.013 -9.500 -17.977 1.00 80.69 100 GLU A O 1
ATOM 740 N N . LEU A 1 101 ? 13.315 -10.279 -16.745 1.00 79.00 101 LEU A N 1
ATOM 741 C CA . LEU A 1 101 ? 13.889 -9.806 -15.489 1.00 79.00 101 LEU A CA 1
ATOM 742 C C . LEU A 1 101 ? 15.163 -10.599 -15.141 1.00 79.00 101 LEU A C 1
ATOM 744 O O . LEU A 1 101 ? 15.095 -11.822 -15.008 1.00 79.00 101 LEU A O 1
ATOM 748 N N . PRO A 1 102 ? 16.328 -9.936 -14.965 1.00 77.75 102 PRO A N 1
ATOM 749 C CA . PRO A 1 102 ? 17.577 -10.640 -14.705 1.00 77.75 102 PRO A CA 1
ATOM 750 C C . PRO A 1 102 ? 17.562 -11.301 -13.325 1.00 77.75 102 PRO A C 1
ATOM 752 O O . PRO A 1 102 ? 17.625 -10.618 -12.303 1.00 77.75 102 PRO A O 1
ATOM 755 N N . GLU A 1 103 ? 17.555 -12.632 -13.294 1.00 74.50 103 GLU A N 1
ATOM 756 C CA . GLU A 1 103 ? 17.618 -13.412 -12.050 1.00 74.50 103 GLU A CA 1
ATOM 757 C C . GLU A 1 103 ? 18.859 -13.052 -11.215 1.00 74.50 103 GLU A C 1
ATOM 759 O O . GLU A 1 103 ? 18.783 -12.911 -9.999 1.00 74.50 103 GLU A O 1
ATOM 764 N N . SER A 1 104 ? 19.987 -12.765 -11.876 1.00 77.94 104 SER A N 1
ATOM 765 C CA . SER A 1 104 ? 21.253 -12.388 -11.233 1.00 77.94 104 SER A CA 1
ATOM 766 C C . SER A 1 104 ? 21.250 -11.013 -10.546 1.00 77.94 104 SER A C 1
ATOM 768 O O . SER A 1 104 ? 22.306 -10.545 -10.124 1.00 77.94 104 SER A O 1
ATOM 770 N N . ARG A 1 105 ? 20.120 -10.297 -10.547 1.00 72.12 105 ARG A N 1
ATOM 771 C CA . ARG A 1 105 ? 19.955 -8.969 -9.930 1.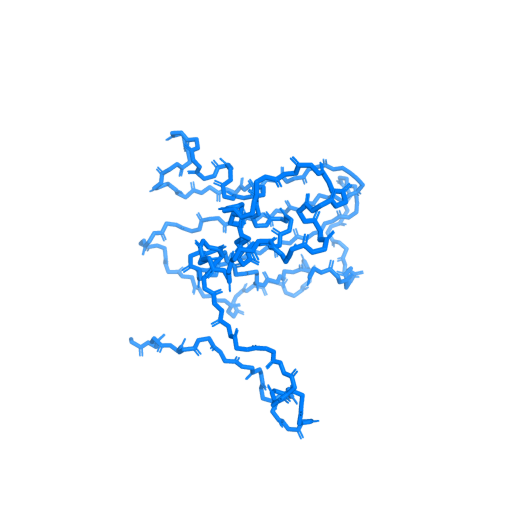00 72.12 105 ARG A CA 1
ATOM 772 C C . ARG A 1 105 ? 18.862 -8.953 -8.861 1.00 72.12 105 ARG A C 1
ATOM 774 O O . ARG A 1 105 ? 18.359 -7.877 -8.544 1.00 72.12 105 ARG A O 1
ATOM 781 N N . ASP A 1 106 ? 18.481 -10.130 -8.367 1.00 75.88 106 ASP A N 1
ATOM 782 C CA . ASP A 1 106 ? 17.422 -10.317 -7.366 1.00 75.88 106 ASP A CA 1
ATOM 783 C C . ASP A 1 106 ? 16.133 -9.574 -7.749 1.00 75.88 106 ASP A C 1
ATOM 785 O O . ASP A 1 106 ? 15.507 -8.858 -6.964 1.00 75.88 106 ASP A O 1
ATOM 789 N N . CYS A 1 107 ? 15.795 -9.664 -9.040 1.00 82.31 107 CYS A N 1
ATOM 790 C CA . CYS A 1 107 ? 14.606 -9.035 -9.581 1.00 82.31 107 CYS A CA 1
ATOM 791 C C . CYS A 1 107 ? 13.375 -9.892 -9.280 1.00 82.31 107 CYS A C 1
ATOM 793 O O . CYS A 1 107 ? 13.331 -11.082 -9.584 1.00 82.31 107 CYS A O 1
ATOM 795 N N . LEU A 1 108 ? 12.343 -9.250 -8.744 1.00 84.69 108 LEU A N 1
ATOM 796 C CA . LEU A 1 108 ? 11.037 -9.838 -8.474 1.00 84.69 108 LEU A CA 1
ATOM 797 C C . LEU A 1 108 ? 9.925 -8.945 -9.025 1.00 84.69 108 LEU A C 1
ATOM 799 O O . LEU A 1 108 ? 10.154 -7.815 -9.464 1.00 84.69 108 LEU A O 1
ATOM 803 N N . VAL A 1 109 ? 8.691 -9.442 -8.993 1.00 87.44 109 VAL A N 1
ATOM 804 C CA . VAL A 1 109 ? 7.516 -8.679 -9.426 1.00 87.44 109 VAL A CA 1
ATOM 805 C C . VAL A 1 109 ? 6.582 -8.491 -8.244 1.00 87.44 109 VAL A C 1
ATOM 807 O O . VAL A 1 109 ? 5.842 -9.398 -7.870 1.00 87.44 109 VAL A O 1
ATOM 810 N N . ASN A 1 110 ? 6.601 -7.285 -7.685 1.00 88.69 110 ASN A N 1
ATOM 811 C CA . ASN A 1 110 ? 5.600 -6.846 -6.723 1.00 88.69 110 ASN A CA 1
ATOM 812 C C . ASN A 1 110 ? 4.278 -6.536 -7.441 1.00 88.69 110 ASN A C 1
ATOM 814 O O . ASN A 1 110 ? 4.222 -6.407 -8.666 1.00 88.69 110 ASN A O 1
ATOM 818 N N . VAL A 1 111 ? 3.196 -6.387 -6.679 1.00 87.81 111 VAL A N 1
ATOM 819 C CA . VAL A 1 111 ? 1.880 -5.999 -7.203 1.00 87.81 111 VAL A CA 1
ATOM 820 C C . VAL A 1 111 ? 1.401 -4.769 -6.449 1.00 87.81 111 VAL A C 1
ATOM 822 O O . VAL A 1 111 ? 1.314 -4.811 -5.222 1.00 87.81 111 VAL A O 1
ATOM 825 N N . ASP A 1 112 ? 1.082 -3.688 -7.167 1.00 89.44 112 ASP A N 1
ATOM 826 C CA . ASP A 1 112 ? 0.614 -2.458 -6.528 1.00 89.44 112 ASP A CA 1
ATOM 827 C C . ASP A 1 112 ? -0.830 -2.541 -6.019 1.00 89.44 112 ASP A C 1
ATOM 829 O O . ASP A 1 112 ? -1.565 -3.494 -6.298 1.00 89.44 112 ASP A O 1
ATOM 833 N N . ILE A 1 113 ? -1.266 -1.520 -5.272 1.00 89.31 113 ILE A N 1
ATOM 834 C CA . ILE A 1 113 ? -2.625 -1.472 -4.709 1.00 89.31 113 ILE A CA 1
ATOM 835 C C . ILE A 1 113 ? -3.735 -1.489 -5.777 1.00 89.31 113 ILE A C 1
ATOM 837 O O . ILE A 1 113 ? -4.854 -1.902 -5.482 1.00 89.31 113 ILE A O 1
ATOM 841 N N . ALA A 1 114 ? -3.432 -1.067 -7.012 1.00 86.88 114 ALA A N 1
ATOM 842 C CA . ALA A 1 114 ? -4.338 -1.135 -8.160 1.00 86.88 114 ALA A CA 1
ATOM 843 C C . ALA A 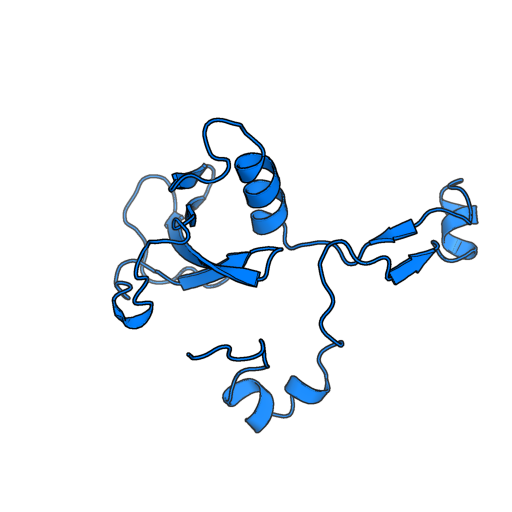1 114 ? -4.225 -2.478 -8.902 1.00 86.88 114 ALA A C 1
ATOM 845 O O . ALA A 1 114 ? -4.990 -2.767 -9.817 1.00 86.88 114 ALA A O 1
ATOM 846 N N . GLY A 1 115 ? -3.291 -3.332 -8.491 1.00 85.44 115 GLY A N 1
ATOM 847 C CA . GLY A 1 115 ? -3.058 -4.642 -9.059 1.00 85.44 115 GLY A CA 1
ATOM 848 C C . GLY A 1 115 ? -2.125 -4.706 -10.243 1.00 85.44 115 GLY A C 1
ATOM 849 O O . GLY A 1 115 ? -2.100 -5.742 -10.903 1.00 85.44 115 GLY A O 1
ATOM 850 N N . ARG A 1 116 ? -1.375 -3.642 -10.506 1.00 87.12 116 ARG A N 1
ATOM 851 C CA . ARG A 1 116 ? -0.416 -3.606 -11.605 1.00 87.12 116 ARG A CA 1
ATOM 852 C C . ARG A 1 116 ? 0.900 -4.257 -11.178 1.00 87.12 116 ARG A C 1
ATOM 854 O O . ARG A 1 116 ? 1.290 -4.100 -10.018 1.00 87.12 116 ARG A O 1
ATOM 861 N N . PRO A 1 117 ? 1.591 -4.965 -12.085 1.00 88.31 117 PRO A N 1
ATOM 862 C CA . PRO A 1 117 ? 2.922 -5.484 -11.806 1.00 88.31 117 PRO A CA 1
ATOM 863 C C . PRO A 1 117 ? 3.913 -4.334 -11.582 1.00 88.31 117 PRO A C 1
ATOM 865 O O . PRO A 1 117 ? 3.902 -3.333 -12.300 1.00 88.31 117 PRO A O 1
ATOM 868 N N . VAL A 1 118 ? 4.782 -4.503 -10.591 1.00 90.44 118 VAL A N 1
ATOM 869 C CA . VAL A 1 118 ? 5.846 -3.573 -10.205 1.00 90.44 118 VAL A CA 1
ATOM 870 C C . VAL A 1 118 ? 7.160 -4.355 -10.201 1.00 90.44 118 VAL A C 1
ATOM 872 O O . VAL A 1 118 ? 7.512 -4.965 -9.184 1.00 90.44 118 VAL A O 1
ATOM 875 N N . PRO A 1 119 ? 7.894 -4.380 -11.328 1.00 91.12 119 PRO A N 1
ATOM 876 C CA . PRO A 1 119 ? 9.246 -4.920 -11.364 1.00 91.12 119 PRO A CA 1
ATOM 877 C C . PRO A 1 119 ? 10.094 -4.247 -10.294 1.00 91.12 119 PRO A C 1
ATOM 879 O O . PRO A 1 119 ? 10.147 -3.016 -10.219 1.00 91.12 119 PRO A O 1
ATOM 882 N N . SER A 1 120 ? 10.701 -5.056 -9.443 1.00 89.12 120 SER A N 1
ATOM 883 C CA . SER A 1 120 ? 11.419 -4.587 -8.270 1.00 89.12 120 SER A CA 1
ATOM 884 C C . SER A 1 120 ? 12.741 -5.320 -8.121 1.00 89.12 120 SER A C 1
ATOM 886 O O . SER A 1 120 ? 12.876 -6.444 -8.591 1.00 89.12 120 SER A O 1
ATOM 888 N N . GLY A 1 121 ? 13.697 -4.690 -7.452 1.00 88.06 121 GLY A N 1
ATOM 889 C CA . GLY A 1 121 ? 14.957 -5.313 -7.054 1.00 88.06 121 GLY A CA 1
ATOM 890 C C . GLY A 1 121 ? 15.454 -4.708 -5.750 1.00 88.06 121 GLY A C 1
ATOM 891 O O . GLY A 1 121 ? 15.119 -3.560 -5.433 1.00 88.06 121 GLY A O 1
ATOM 892 N N . ALA A 1 122 ? 16.238 -5.473 -4.995 1.00 82.31 122 ALA A N 1
ATOM 893 C CA . ALA A 1 122 ? 16.781 -5.042 -3.714 1.00 82.31 122 ALA A CA 1
ATOM 894 C C . ALA A 1 122 ? 18.302 -5.249 -3.634 1.00 82.31 122 ALA A C 1
ATOM 896 O O . ALA A 1 122 ? 18.850 -6.204 -4.181 1.00 82.31 122 ALA A O 1
ATOM 897 N N . SER A 1 123 ? 18.997 -4.350 -2.937 1.00 76.50 123 SER A N 1
ATOM 898 C CA . SER A 1 123 ? 20.409 -4.505 -2.573 1.00 76.50 123 SER A CA 1
ATOM 899 C C . SER A 1 123 ? 20.635 -4.117 -1.120 1.00 76.50 123 SER A C 1
ATOM 901 O O . SER A 1 123 ? 19.955 -3.245 -0.575 1.00 76.50 123 SER A O 1
ATOM 903 N N . TRP A 1 124 ? 21.608 -4.752 -0.476 1.00 76.38 124 TRP A N 1
ATOM 904 C CA . TRP A 1 124 ? 22.029 -4.356 0.862 1.00 76.38 124 TRP A CA 1
ATOM 905 C C . TRP A 1 124 ? 23.053 -3.220 0.756 1.00 76.38 124 TRP A C 1
ATOM 907 O O . TRP A 1 124 ? 24.108 -3.375 0.133 1.00 76.38 124 TRP A O 1
ATOM 917 N N . GLY A 1 125 ? 22.738 -2.059 1.336 1.00 66.94 125 GLY A N 1
ATOM 918 C CA . GLY A 1 125 ? 23.501 -0.826 1.129 1.00 66.94 125 GLY A CA 1
ATOM 919 C C . GLY A 1 125 ? 23.610 -0.405 -0.349 1.00 66.94 125 GLY A C 1
ATOM 920 O O . GLY A 1 125 ? 22.915 -0.923 -1.223 1.00 66.94 125 GLY A O 1
ATOM 921 N N . ALA A 1 126 ? 24.523 0.527 -0.641 1.00 61.56 126 ALA A N 1
ATOM 922 C CA . ALA A 1 126 ? 24.822 0.973 -2.011 1.00 61.56 126 ALA A CA 1
ATOM 923 C C . ALA A 1 126 ? 25.743 0.000 -2.789 1.00 61.56 126 ALA A C 1
ATOM 925 O O . ALA A 1 126 ? 26.300 0.369 -3.822 1.00 61.56 126 ALA A O 1
ATOM 926 N N . GLY A 1 127 ? 25.970 -1.204 -2.249 1.00 61.75 127 GLY A N 1
ATOM 927 C CA . GLY A 1 127 ? 26.844 -2.230 -2.816 1.00 61.75 127 GLY A CA 1
ATOM 928 C C . GLY A 1 127 ? 26.158 -3.093 -3.879 1.00 61.75 127 GLY A C 1
ATOM 929 O O . GLY A 1 127 ? 25.111 -2.740 -4.416 1.00 61.75 127 GLY A O 1
ATOM 930 N N . ASN A 1 128 ? 26.767 -4.238 -4.196 1.00 57.25 128 ASN A N 1
ATOM 931 C CA . ASN A 1 128 ? 26.259 -5.158 -5.217 1.00 57.25 128 ASN A CA 1
ATOM 932 C C . ASN A 1 128 ? 24.812 -5.585 -4.919 1.00 57.25 128 ASN A C 1
ATOM 934 O O . ASN A 1 128 ? 24.505 -5.965 -3.793 1.00 57.25 128 ASN A O 1
ATOM 938 N N . TRP A 1 129 ? 23.953 -5.559 -5.944 1.00 58.16 129 TRP A N 1
ATOM 939 C CA . TRP A 1 129 ? 22.627 -6.186 -5.944 1.00 58.16 129 TRP A CA 1
ATOM 940 C C . TRP A 1 129 ? 22.815 -7.666 -5.604 1.00 58.16 129 TRP A C 1
ATOM 942 O O . TRP A 1 129 ? 23.403 -8.418 -6.381 1.00 58.16 129 TRP A O 1
ATOM 952 N N . ILE A 1 130 ? 22.486 -8.029 -4.365 1.00 49.56 130 ILE A N 1
ATOM 953 C CA . ILE A 1 130 ? 22.878 -9.306 -3.769 1.00 49.56 130 ILE A CA 1
ATOM 954 C C . ILE A 1 130 ? 21.992 -10.396 -4.355 1.00 49.56 130 ILE A C 1
ATOM 956 O O . ILE A 1 130 ? 20.782 -10.255 -4.343 1.00 49.56 130 ILE A O 1
ATOM 960 N N . ASN A 1 131 ? 22.582 -11.506 -4.804 1.00 44.06 131 ASN A N 1
ATOM 961 C CA . ASN A 1 131 ? 21.836 -12.746 -5.005 1.00 44.06 131 ASN A CA 1
ATOM 962 C C . ASN A 1 131 ? 21.317 -13.210 -3.640 1.00 44.06 131 ASN A C 1
ATOM 964 O O . ASN A 1 131 ? 22.114 -13.672 -2.823 1.00 44.06 131 ASN A O 1
ATOM 968 N N . SER A 1 132 ? 20.005 -13.132 -3.431 1.00 48.47 132 SER A N 1
ATOM 969 C CA . SER A 1 132 ? 19.242 -13.605 -2.271 1.00 48.47 132 SER A CA 1
ATOM 970 C C . SER A 1 132 ? 19.174 -12.661 -1.065 1.00 48.47 132 SER A C 1
ATOM 972 O O . SER A 1 132 ? 19.883 -12.804 -0.069 1.00 48.47 132 SER A O 1
ATOM 974 N N . ALA A 1 133 ? 18.180 -11.780 -1.097 1.00 36.78 133 ALA A N 1
ATOM 975 C CA . ALA A 1 133 ? 17.387 -11.467 0.079 1.00 36.78 133 ALA A CA 1
ATOM 976 C C . ALA A 1 133 ? 15.945 -11.929 -0.159 1.00 36.78 133 ALA A C 1
ATOM 978 O O . ALA A 1 133 ? 15.122 -11.232 -0.745 1.00 36.78 133 ALA A O 1
ATOM 979 N N . ALA A 1 134 ? 15.631 -13.136 0.322 1.00 37.41 134 ALA A N 1
ATOM 980 C CA . ALA A 1 134 ? 14.245 -13.494 0.589 1.00 37.41 134 ALA A CA 1
ATOM 981 C C . ALA A 1 134 ? 13.622 -12.411 1.491 1.00 37.41 134 ALA A C 1
ATOM 983 O O . ALA A 1 134 ? 14.330 -11.850 2.328 1.00 37.41 134 ALA A O 1
ATOM 984 N N . TRP A 1 135 ? 12.312 -12.195 1.335 1.00 31.95 135 TRP A N 1
ATOM 985 C CA . TRP A 1 135 ? 11.425 -11.297 2.097 1.00 31.95 135 TRP A CA 1
ATOM 986 C C . TRP A 1 135 ? 11.139 -9.924 1.460 1.00 31.95 135 TRP A C 1
ATOM 988 O O . TRP A 1 135 ? 11.715 -8.907 1.840 1.00 31.95 135 TRP A O 1
ATOM 998 N N . ILE A 1 136 ? 10.142 -9.922 0.563 1.00 39.09 136 ILE A N 1
ATOM 999 C CA . ILE A 1 136 ? 9.020 -8.963 0.513 1.00 39.09 136 ILE A CA 1
ATOM 1000 C C . ILE A 1 136 ? 7.748 -9.792 0.294 1.00 39.09 136 ILE A C 1
ATOM 1002 O O . ILE A 1 136 ? 7.828 -10.760 -0.499 1.00 39.09 136 ILE A O 1
#

pLDDT: mean 84.18, std 16.5, range [28.23, 98.25]

Sequence (136 aa):
MVAGGKSPSSIARRLGWADRLASMRPAGDILGTLKPEWAAATGLSKDTRVYCGAHDSNAALHAVRAYPIVTGREATVISTGTWFVAMRLPSDAAALDLHELPESRDCLVNVDIAGRPVPSGASWGAGNWINSAAWI

Radius of gyration: 18.32 Å; chains: 1; bounding box: 45×44×49 Å

Secondary structure (DSSP, 8-state):
---------HHHHHTT-GGGSPPP--TT-EEEEPPHHHHHHHT--TT-EEE----HHHHHHHHHHTSTTTTTS-EEEEEESSEEEEEEE--TT----GGGS-GGGTEEEEE-TTS-EEEEEEEETTS---S-----

Organism: NCBI:txid410659

InterPro domains:
  IPR049382 Carbohydrate kinase FGGY, C-terminal domain [PF21546] (74-121)

Foldseek 3Di:
DCPDDDADDPVCVVVVVRVVDDDDDQQADFPAFDDPVVCVVPVNDSRHTDGNHDDPVQVVVVVVCPDPVNPQDWDWDWDDDQKTKIWTDDHPPDDDDPVPQDLQLQWDWDAHSVGDTITMFMDGHPDGSDNDDPDD